Protein AF-A0A9W7XPP0-F1 (afdb_monomer_lite)

Sequence (135 aa):
MHFFDQCVCSYWEVLSAILGAMSVALWMLALLPQVYVNWKRKSTDGLSTPLLMFWLSGDFMNLAGVFILDQQLFQLFLVAKKPKSRNILVRLISTAGTGFTYVKQRPRTAAYRLSMMKFDPRANKHVLFTEHKIK

InterPro domains:
  IPR001705 Large ribosomal subunit protein bL33 [PF00471] (89-133)
  IPR001705 Large ribosomal subunit protein bL33 [TIGR01023] (84-135)
  IPR006603 PQ-loop repeat [PF04193] (15-71)
  IPR006603 PQ-loop repeat [SM00679] (29-60)
  IPR011332 Zinc-binding ribosomal protein [SSF57829] (83-133)
  IPR038584 Large ribosomal subunit protein bL33 superfamily [G3DSA:2.20.28.120] (79-135)

Radius of gyration: 26.24 Å; chains: 1; bounding box: 51×36×70 Å

Structure (mmCIF, N/CA/C/O backbone):
data_AF-A0A9W7XPP0-F1
#
_entry.id   AF-A0A9W7XPP0-F1
#
loop_
_atom_site.group_PDB
_atom_site.id
_atom_site.type_symbol
_atom_site.label_atom_id
_atom_site.label_alt_id
_atom_site.label_comp_id
_atom_site.label_asym_id
_atom_site.label_entity_id
_atom_site.label_seq_id
_atom_site.pdbx_PDB_ins_code
_atom_site.Cartn_x
_atom_site.Cartn_y
_atom_site.Cartn_z
_atom_site.occupancy
_atom_site.B_iso_or_equiv
_atom_site.auth_seq_id
_atom_site.auth_comp_id
_atom_site.auth_asym_id
_atom_site.auth_atom_id
_atom_site.pdbx_PDB_model_num
ATOM 1 N N . MET A 1 1 ? 11.128 -20.622 -1.436 1.00 36.12 1 MET A N 1
ATOM 2 C CA . MET A 1 1 ? 10.330 -21.412 -0.476 1.00 36.12 1 MET A CA 1
ATOM 3 C C . MET A 1 1 ? 8.870 -21.091 -0.764 1.00 36.12 1 MET A C 1
ATOM 5 O O . MET A 1 1 ? 8.497 -19.934 -0.640 1.00 36.12 1 MET A O 1
ATOM 9 N N . HIS A 1 2 ? 8.112 -22.043 -1.313 1.00 31.69 2 HIS A N 1
ATOM 10 C CA . HIS A 1 2 ? 6.709 -21.853 -1.701 1.00 31.69 2 HIS A CA 1
ATOM 11 C C . HIS A 1 2 ? 5.827 -21.934 -0.450 1.00 31.69 2 HIS A C 1
ATOM 13 O O . HIS A 1 2 ? 5.809 -22.967 0.211 1.00 31.69 2 HIS A O 1
ATOM 19 N N . PHE A 1 3 ? 5.101 -20.866 -0.139 1.00 39.78 3 PHE A N 1
ATOM 20 C CA . PHE A 1 3 ? 3.992 -20.883 0.812 1.00 39.78 3 PHE A CA 1
ATOM 21 C C . PHE A 1 3 ? 2.773 -20.319 0.065 1.00 39.78 3 PHE A C 1
ATOM 23 O O . PHE A 1 3 ? 2.800 -19.163 -0.347 1.00 39.78 3 PHE A O 1
ATOM 30 N N . PHE A 1 4 ? 1.753 -21.157 -0.162 1.00 44.97 4 PHE A N 1
ATOM 31 C CA . PHE A 1 4 ? 0.430 -20.803 -0.712 1.00 44.97 4 PHE A CA 1
ATOM 32 C C . PHE A 1 4 ? 0.404 -19.993 -2.026 1.00 44.97 4 PHE A C 1
ATOM 34 O O . PHE A 1 4 ? -0.016 -18.841 -2.025 1.00 44.97 4 PHE A O 1
ATOM 41 N N . ASP A 1 5 ? 0.802 -20.601 -3.153 1.00 48.31 5 ASP A N 1
ATOM 42 C CA . ASP A 1 5 ? 0.476 -20.167 -4.537 1.00 48.31 5 ASP A CA 1
ATOM 43 C C . ASP A 1 5 ? 0.660 -18.674 -4.916 1.00 48.31 5 ASP A C 1
ATOM 45 O O . ASP A 1 5 ? 0.157 -18.207 -5.938 1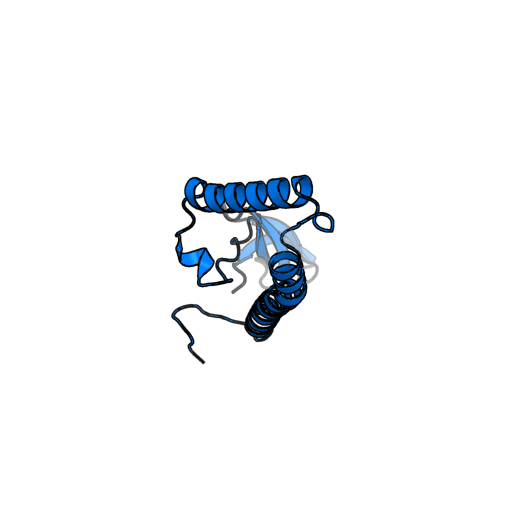.00 48.31 5 ASP A O 1
ATOM 49 N N . GLN A 1 6 ? 1.428 -17.901 -4.146 1.00 48.88 6 GLN A N 1
ATOM 50 C CA . GLN A 1 6 ? 1.785 -16.515 -4.447 1.00 48.88 6 GLN A CA 1
ATOM 51 C C . GLN A 1 6 ? 3.310 -16.367 -4.386 1.00 48.88 6 GLN A C 1
ATOM 53 O O . GLN A 1 6 ? 3.951 -16.814 -3.433 1.00 48.88 6 GLN A O 1
ATOM 58 N N . CYS A 1 7 ? 3.915 -15.713 -5.387 1.00 51.94 7 CYS A N 1
ATOM 59 C CA . CYS A 1 7 ? 5.309 -15.270 -5.280 1.00 51.94 7 CYS A CA 1
ATOM 60 C C . CYS A 1 7 ? 5.378 -14.164 -4.227 1.00 51.94 7 CYS A C 1
ATOM 62 O O . CYS A 1 7 ? 5.126 -13.001 -4.532 1.00 51.94 7 CYS A O 1
ATOM 64 N N . VAL A 1 8 ? 5.718 -14.519 -2.990 1.00 53.19 8 VAL A N 1
ATOM 65 C CA . VAL A 1 8 ? 6.235 -13.542 -2.033 1.00 53.19 8 VAL A CA 1
ATOM 66 C C . VAL A 1 8 ? 7.702 -13.357 -2.378 1.00 53.19 8 VAL A C 1
ATOM 68 O O . VAL A 1 8 ? 8.557 -14.166 -2.018 1.00 53.19 8 VAL A O 1
ATOM 71 N N . CYS A 1 9 ? 7.980 -12.349 -3.197 1.00 57.44 9 CYS A N 1
ATOM 72 C CA . CYS A 1 9 ? 9.276 -12.233 -3.849 1.00 57.44 9 CYS A CA 1
ATOM 73 C C . CYS A 1 9 ? 10.315 -11.486 -2.972 1.00 57.44 9 CYS A C 1
ATOM 75 O O . CYS A 1 9 ? 11.450 -11.304 -3.408 1.00 57.44 9 CYS A O 1
ATOM 77 N N . SER A 1 10 ? 9.968 -11.055 -1.745 1.00 70.31 10 SER A N 1
ATOM 78 C CA . SER A 1 10 ? 10.891 -10.360 -0.831 1.00 70.31 10 SER A CA 1
ATOM 79 C C . SER A 1 10 ? 10.646 -10.677 0.653 1.00 70.31 10 SER A C 1
ATOM 81 O O . SER A 1 10 ? 9.512 -10.642 1.127 1.00 70.31 10 SER A O 1
ATOM 83 N N . TYR A 1 11 ? 11.719 -10.924 1.414 1.00 74.31 11 TYR A N 1
ATOM 84 C CA . TYR A 1 11 ? 11.686 -11.205 2.862 1.00 74.31 11 TYR A CA 1
ATOM 85 C C . TYR A 1 11 ? 10.952 -10.132 3.679 1.00 74.31 11 TYR A C 1
ATOM 87 O O . TYR A 1 11 ? 10.290 -10.439 4.668 1.00 74.31 11 TYR A O 1
ATOM 95 N N . TRP A 1 12 ? 11.022 -8.878 3.235 1.00 74.69 12 TRP A N 1
ATOM 96 C CA . TRP A 1 12 ? 10.344 -7.749 3.868 1.00 74.69 12 TRP A CA 1
ATOM 97 C C . TRP A 1 12 ? 8.821 -7.866 3.829 1.00 74.69 12 TRP A C 1
ATOM 99 O O . TRP A 1 12 ? 8.148 -7.418 4.752 1.00 74.69 12 TRP A O 1
ATOM 109 N N . GLU A 1 13 ? 8.272 -8.491 2.788 1.00 71.69 13 GLU A N 1
ATOM 110 C CA . GLU A 1 13 ? 6.827 -8.684 2.651 1.00 71.69 13 GLU A CA 1
ATOM 111 C C . GLU A 1 13 ? 6.337 -9.726 3.659 1.00 71.69 13 GLU A C 1
ATOM 113 O O . GLU A 1 13 ? 5.389 -9.459 4.394 1.00 71.69 13 GLU A O 1
ATOM 118 N N . VAL A 1 14 ? 7.054 -10.848 3.787 1.00 77.56 14 VAL A N 1
ATOM 119 C CA . VAL A 1 14 ? 6.778 -11.872 4.809 1.00 77.56 14 VAL A CA 1
ATOM 120 C C . VAL A 1 14 ? 6.881 -11.280 6.214 1.00 77.56 14 VAL A C 1
ATOM 122 O O . VAL A 1 14 ? 5.980 -11.457 7.031 1.00 77.56 14 VAL A O 1
ATOM 125 N N . LEU A 1 15 ? 7.955 -10.534 6.487 1.00 83.50 15 LEU A N 1
ATOM 126 C CA . LEU A 1 15 ? 8.185 -9.918 7.791 1.00 83.50 15 LEU A CA 1
ATOM 127 C C . LEU A 1 15 ? 7.083 -8.913 8.144 1.00 83.50 15 LEU A C 1
ATOM 129 O O . LEU A 1 15 ? 6.558 -8.950 9.252 1.00 83.50 15 LEU A O 1
ATOM 133 N N . SER A 1 16 ? 6.694 -8.053 7.198 1.00 81.81 16 SER A N 1
ATOM 134 C CA . SER A 1 16 ? 5.611 -7.086 7.399 1.00 81.81 16 SER A CA 1
ATOM 135 C C . SER A 1 16 ? 4.262 -7.758 7.671 1.00 81.81 16 SER A C 1
ATOM 137 O O . SER A 1 16 ? 3.517 -7.292 8.529 1.00 81.81 16 SER A O 1
ATOM 139 N N . ALA A 1 17 ? 3.973 -8.885 7.010 1.00 79.69 17 ALA A N 1
ATOM 140 C CA . ALA A 1 17 ? 2.749 -9.649 7.228 1.00 79.69 17 ALA A CA 1
ATOM 141 C C . ALA A 1 17 ? 2.720 -10.286 8.625 1.00 79.69 17 ALA A C 1
ATOM 143 O O . ALA A 1 17 ? 1.718 -10.180 9.329 1.00 79.69 17 ALA A O 1
ATOM 144 N N . ILE A 1 18 ? 3.834 -10.891 9.053 1.00 85.94 18 ILE A N 1
ATOM 145 C CA . ILE A 1 18 ? 3.966 -11.492 10.387 1.00 85.94 18 ILE A CA 1
ATOM 146 C C . ILE A 1 18 ? 3.865 -10.414 11.475 1.00 85.94 18 ILE A C 1
ATOM 148 O O . ILE A 1 18 ? 3.090 -10.568 12.416 1.00 85.94 18 ILE A O 1
ATOM 152 N N . LEU A 1 19 ? 4.591 -9.299 11.334 1.00 87.44 19 LEU A N 1
ATOM 153 C CA . LEU A 1 19 ? 4.526 -8.171 12.272 1.00 87.44 19 LEU A CA 1
ATOM 154 C C . LEU A 1 19 ? 3.118 -7.565 12.345 1.00 87.44 19 LEU A C 1
ATOM 156 O O . LEU A 1 19 ? 2.634 -7.284 13.440 1.00 87.44 19 LEU A O 1
ATOM 160 N N . GLY A 1 20 ? 2.441 -7.414 11.204 1.00 85.88 20 GLY A N 1
ATOM 161 C CA . GLY A 1 20 ? 1.058 -6.941 11.145 1.00 85.88 20 GLY A CA 1
ATOM 162 C C . GLY A 1 20 ? 0.085 -7.884 11.857 1.00 85.88 20 GLY A C 1
ATOM 163 O O . GLY A 1 20 ? -0.701 -7.437 12.690 1.00 85.88 20 GLY A O 1
ATOM 164 N N . ALA A 1 21 ? 0.179 -9.192 11.604 1.00 84.75 21 ALA A N 1
ATOM 165 C CA . ALA A 1 21 ? -0.668 -10.193 12.252 1.00 84.75 21 ALA A CA 1
ATOM 166 C C . ALA A 1 21 ? -0.452 -10.240 13.774 1.00 84.75 21 ALA A C 1
ATOM 168 O O . ALA A 1 21 ? -1.415 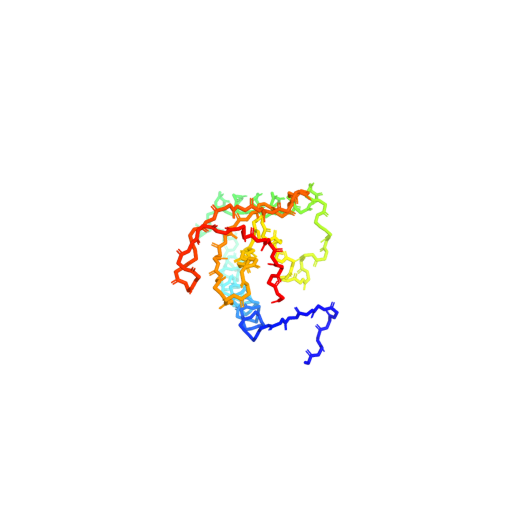-10.268 14.540 1.00 84.75 21 ALA A O 1
ATOM 169 N N . MET A 1 22 ? 0.806 -10.180 14.224 1.00 90.81 22 MET A N 1
ATOM 170 C CA . MET A 1 22 ? 1.129 -10.117 15.651 1.00 90.81 22 MET A CA 1
ATOM 171 C C . MET A 1 22 ? 0.616 -8.829 16.297 1.00 90.81 22 MET A C 1
ATOM 173 O O . MET A 1 22 ? 0.111 -8.874 17.414 1.00 90.81 22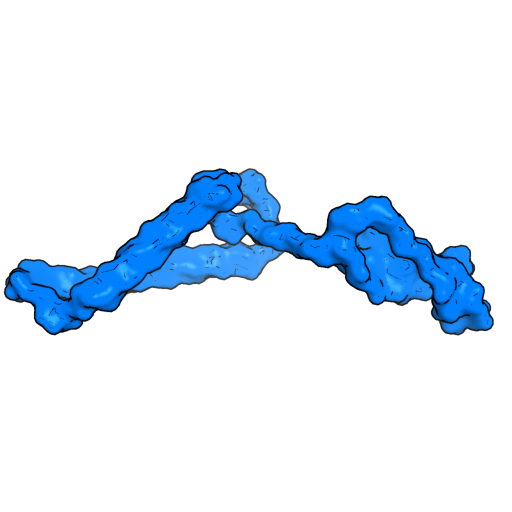 MET A O 1
ATOM 177 N N . SER A 1 23 ? 0.695 -7.692 15.600 1.00 90.56 23 SER A N 1
ATOM 178 C CA . SER A 1 23 ? 0.172 -6.418 16.098 1.00 90.56 23 SER A CA 1
ATOM 179 C C . SER A 1 23 ? -1.337 -6.475 16.338 1.00 90.56 23 SER A C 1
ATOM 181 O O . SER A 1 23 ? -1.783 -6.086 17.415 1.00 90.56 23 SER A O 1
ATOM 183 N N . VAL A 1 24 ? -2.113 -7.018 15.394 1.00 85.88 24 VAL A N 1
ATOM 184 C CA . VAL A 1 24 ? -3.568 -7.187 15.555 1.00 85.88 24 VAL A CA 1
ATOM 185 C C . VAL A 1 24 ? -3.888 -8.159 16.694 1.00 85.88 24 VAL A C 1
ATOM 187 O O . VAL A 1 24 ? -4.756 -7.873 17.516 1.00 85.88 24 VAL A O 1
ATOM 190 N N . ALA A 1 25 ? -3.162 -9.276 16.799 1.00 87.69 25 ALA A N 1
ATOM 191 C CA . ALA A 1 25 ? -3.354 -10.239 17.884 1.00 87.69 25 ALA A CA 1
ATOM 192 C C . ALA A 1 25 ? -3.083 -9.615 19.264 1.00 87.69 25 ALA A C 1
ATOM 194 O O . ALA A 1 25 ? -3.885 -9.764 20.184 1.00 87.69 25 ALA A O 1
ATOM 195 N N . LEU A 1 26 ? -1.988 -8.862 19.398 1.00 91.38 26 LEU A N 1
ATOM 196 C CA . LEU A 1 26 ? -1.663 -8.129 20.622 1.00 91.38 26 LEU A CA 1
ATOM 197 C C . LEU A 1 26 ? -2.708 -7.058 20.940 1.00 91.38 26 LEU A C 1
ATOM 199 O O . LEU A 1 26 ? -3.069 -6.885 22.103 1.00 91.38 26 LEU A O 1
ATOM 203 N N . TRP A 1 27 ? -3.231 -6.377 19.920 1.00 86.94 27 TRP A N 1
ATOM 204 C CA . TRP A 1 27 ? -4.295 -5.394 20.089 1.00 86.94 27 TRP A CA 1
ATOM 205 C C . TRP A 1 27 ? -5.562 -6.041 20.663 1.00 86.94 27 TRP A C 1
ATOM 207 O O . TRP A 1 27 ? -6.095 -5.561 21.657 1.00 86.94 27 TRP A O 1
ATOM 217 N N . MET A 1 28 ? -5.975 -7.202 20.147 1.00 83.31 28 MET A N 1
ATOM 218 C CA . MET A 1 28 ? -7.121 -7.954 20.679 1.00 83.31 28 MET A CA 1
ATOM 219 C C . MET A 1 28 ? -6.921 -8.407 22.132 1.00 83.31 28 MET A C 1
ATOM 221 O O . MET A 1 28 ? -7.855 -8.343 22.931 1.00 83.31 28 MET A O 1
ATOM 225 N N . LEU A 1 29 ? -5.706 -8.819 22.504 1.00 88.44 29 LEU A N 1
ATOM 226 C CA . LEU A 1 29 ? -5.383 -9.166 23.892 1.00 88.44 29 LEU A CA 1
ATOM 227 C C . LEU A 1 29 ? -5.444 -7.945 24.818 1.00 88.44 29 LEU A C 1
ATOM 229 O O . LEU A 1 29 ? -5.910 -8.060 25.951 1.00 88.44 29 LEU A O 1
ATOM 233 N N . ALA A 1 30 ? -5.037 -6.769 24.333 1.00 86.44 30 ALA A N 1
ATOM 234 C CA . ALA A 1 30 ? -5.124 -5.520 25.085 1.00 86.44 30 ALA A CA 1
ATOM 235 C C . ALA A 1 30 ? -6.576 -5.073 25.348 1.00 86.44 30 ALA A C 1
ATOM 237 O O . ALA A 1 30 ? -6.825 -4.367 26.325 1.00 86.44 30 ALA A O 1
ATOM 238 N N . LEU A 1 31 ? -7.551 -5.521 24.544 1.00 84.38 31 LEU A N 1
ATOM 239 C CA . LEU A 1 31 ? -8.976 -5.259 24.785 1.00 84.38 31 LEU A CA 1
ATOM 240 C C . LEU A 1 31 ? -9.575 -6.134 25.905 1.00 84.38 31 LEU A C 1
ATOM 242 O O . LEU A 1 31 ? -10.546 -5.726 26.547 1.00 84.38 31 LEU A O 1
ATOM 246 N N . LEU A 1 32 ? -9.006 -7.312 26.187 1.00 86.50 32 LEU A N 1
ATOM 247 C CA . LEU A 1 32 ? -9.524 -8.249 27.195 1.00 86.50 32 LEU A CA 1
ATOM 248 C C . LEU A 1 32 ? -9.659 -7.674 28.617 1.00 86.50 32 LEU A C 1
ATOM 250 O O . LEU A 1 32 ? -10.721 -7.877 29.212 1.00 86.50 32 LEU A O 1
ATOM 254 N N . PRO A 1 33 ? -8.670 -6.961 29.195 1.00 85.06 33 PRO A N 1
ATOM 255 C CA . PRO A 1 33 ? -8.819 -6.396 30.537 1.00 85.06 33 PRO A CA 1
ATOM 256 C C . PRO A 1 33 ? -9.973 -5.390 30.617 1.00 85.06 33 PRO A C 1
ATOM 258 O O . PRO A 1 33 ? -10.727 -5.402 31.591 1.00 85.06 33 PRO A O 1
ATOM 261 N N . GLN A 1 34 ? -10.170 -4.580 29.572 1.00 83.19 34 GLN A N 1
ATOM 262 C CA . GLN A 1 34 ? -11.265 -3.612 29.509 1.00 83.19 34 GLN A CA 1
ATOM 263 C C . GLN A 1 34 ? -12.627 -4.316 29.462 1.00 83.19 34 GLN A C 1
ATOM 265 O O . GLN A 1 34 ? -13.542 -3.966 30.208 1.00 83.19 34 GLN A O 1
ATOM 270 N N . VAL A 1 35 ? -12.755 -5.359 28.636 1.00 86.12 35 VAL A N 1
ATOM 271 C CA . VAL A 1 35 ? -13.980 -6.168 28.549 1.00 86.12 35 VAL A CA 1
ATOM 272 C C . VAL A 1 35 ? -14.258 -6.885 29.871 1.00 86.12 35 VAL A C 1
ATOM 274 O O . VAL A 1 35 ? -15.396 -6.889 30.338 1.00 86.12 35 VAL A O 1
ATOM 277 N N . TYR A 1 36 ? -13.229 -7.446 30.508 1.00 87.31 36 TYR A N 1
ATOM 278 C CA . TYR A 1 36 ? -13.363 -8.166 31.772 1.00 87.31 36 TYR A CA 1
ATOM 279 C C . TYR A 1 36 ? -13.868 -7.263 32.905 1.00 87.31 36 TYR A C 1
ATOM 281 O O . TYR A 1 36 ? -14.810 -7.624 33.618 1.00 87.31 36 TYR A O 1
ATOM 289 N N . VAL A 1 37 ? -13.287 -6.069 33.052 1.00 87.62 37 VAL A N 1
ATOM 290 C CA . VAL A 1 37 ? -13.710 -5.100 34.074 1.00 87.62 37 VAL A CA 1
ATOM 291 C C . VAL A 1 37 ? -15.132 -4.609 33.804 1.00 87.62 37 VAL A C 1
ATOM 293 O O . VAL A 1 37 ? -15.941 -4.582 34.733 1.00 87.62 37 VAL A O 1
ATOM 296 N N . ASN A 1 38 ? -15.476 -4.305 32.549 1.00 86.38 38 ASN A N 1
ATOM 297 C CA . ASN A 1 38 ? -16.835 -3.905 32.169 1.00 86.38 38 ASN A CA 1
ATOM 298 C C . ASN A 1 38 ? -17.854 -5.025 32.440 1.00 86.38 38 ASN A C 1
ATOM 300 O O . ASN A 1 38 ? -18.946 -4.771 32.950 1.00 86.38 38 ASN A O 1
ATOM 304 N N . TRP A 1 39 ? -17.487 -6.286 32.189 1.00 84.12 39 TRP A N 1
ATOM 305 C CA . TRP A 1 39 ? -18.352 -7.435 32.462 1.00 84.12 39 TRP A CA 1
ATOM 306 C C . TRP A 1 39 ? -18.597 -7.658 33.960 1.00 84.12 39 TRP A C 1
ATOM 308 O O . TRP A 1 39 ? -19.717 -8.006 34.352 1.00 84.12 39 TRP A O 1
ATOM 318 N N . LYS A 1 40 ? -17.579 -7.422 34.800 1.00 88.25 40 LYS A N 1
ATOM 319 C CA . LYS A 1 40 ? -17.695 -7.466 36.267 1.00 88.25 40 LYS A CA 1
ATOM 320 C C . LYS A 1 40 ? -18.495 -6.294 36.831 1.00 88.25 40 LYS A C 1
ATOM 322 O O . LYS A 1 40 ? -19.307 -6.508 37.723 1.00 88.25 40 LYS A O 1
ATOM 327 N N . ARG A 1 41 ? -18.285 -5.079 36.315 1.00 84.12 41 ARG A N 1
ATOM 328 C CA . ARG A 1 41 ? -18.969 -3.859 36.779 1.00 84.12 41 ARG A CA 1
ATOM 329 C C . ARG A 1 41 ? -20.396 -3.717 36.248 1.00 84.12 41 ARG A C 1
ATOM 331 O O . ARG A 1 41 ? -21.123 -2.874 36.756 1.00 84.12 41 ARG A O 1
ATOM 338 N N . LYS A 1 42 ? -20.790 -4.513 35.242 1.00 85.12 42 LYS A N 1
ATOM 339 C CA . LYS A 1 42 ? -22.087 -4.420 34.535 1.00 85.12 42 LYS A CA 1
ATOM 340 C C . LYS A 1 42 ? -22.397 -3.013 34.003 1.00 85.12 42 LYS A C 1
ATOM 342 O O . LYS A 1 42 ? -23.542 -2.719 33.684 1.00 85.12 42 LYS A O 1
ATOM 347 N N . SER A 1 43 ? -21.371 -2.176 33.880 1.00 78.75 43 SER A N 1
ATOM 348 C CA . SER A 1 43 ? -21.450 -0.807 33.393 1.00 78.75 43 SER A CA 1
ATOM 349 C C . SER A 1 43 ? -20.298 -0.545 32.430 1.00 78.75 43 SER A C 1
ATOM 351 O O . SER A 1 43 ? -19.199 -1.082 32.598 1.00 78.75 43 SER A O 1
ATOM 353 N N . THR A 1 44 ? -20.561 0.277 31.418 1.00 78.56 44 THR A N 1
ATOM 354 C CA . THR A 1 44 ? -19.613 0.684 30.375 1.00 78.56 44 THR A CA 1
ATOM 355 C C . THR A 1 44 ? -19.265 2.170 30.470 1.00 78.56 44 THR A C 1
ATOM 357 O O . THR A 1 44 ? -18.915 2.773 29.464 1.00 78.56 44 THR A O 1
ATOM 360 N N . ASP A 1 45 ? -19.325 2.767 31.665 1.00 75.50 45 ASP A N 1
ATOM 361 C CA . ASP A 1 45 ? -19.073 4.208 31.872 1.00 75.50 45 ASP A CA 1
ATOM 362 C C . ASP A 1 45 ? -17.660 4.658 31.449 1.00 75.50 45 ASP A C 1
ATOM 364 O O . ASP A 1 45 ? -17.440 5.820 31.123 1.00 75.50 45 ASP A O 1
ATOM 368 N N . GLY A 1 46 ? -16.690 3.737 31.418 1.00 76.25 46 GLY A N 1
ATOM 369 C CA . GLY A 1 46 ? -15.324 3.997 30.945 1.00 76.25 46 GLY A CA 1
ATOM 370 C C . GLY A 1 46 ? -15.116 3.813 29.437 1.00 76.25 46 GLY A C 1
ATOM 371 O O . GLY A 1 46 ? -13.984 3.923 28.970 1.00 76.25 46 GLY A O 1
ATOM 372 N N . LEU A 1 47 ? -16.160 3.473 28.673 1.00 79.88 47 LEU A N 1
ATOM 373 C CA . LEU A 1 47 ? -16.081 3.202 27.239 1.00 79.88 47 LEU A CA 1
ATOM 374 C C . LEU A 1 47 ? -16.952 4.198 26.466 1.00 79.88 47 LEU A C 1
ATOM 376 O O . LEU A 1 47 ? -18.152 4.302 26.696 1.00 79.88 47 LEU A O 1
ATOM 380 N N . SER A 1 48 ? -16.355 4.904 25.504 1.00 87.06 48 SER A N 1
ATOM 381 C CA . SER A 1 48 ? -17.102 5.817 24.637 1.00 87.06 48 SER A CA 1
ATOM 382 C C . SER A 1 48 ? -17.945 5.031 23.631 1.00 87.06 48 SER A C 1
ATOM 384 O O . SER A 1 48 ? -17.460 4.596 22.586 1.00 87.06 48 SER A O 1
ATOM 386 N N . THR A 1 49 ? -19.231 4.863 23.939 1.00 82.62 49 THR A N 1
ATOM 387 C CA . THR A 1 49 ? -20.227 4.273 23.037 1.00 82.62 49 THR A CA 1
ATOM 388 C C . THR A 1 49 ? -20.262 4.935 21.649 1.00 82.62 49 THR A C 1
ATOM 390 O O . THR A 1 49 ? -20.265 4.194 20.665 1.00 82.62 49 THR A O 1
ATOM 393 N N . PRO A 1 50 ? -20.230 6.280 21.495 1.00 86.75 50 PRO A N 1
ATOM 394 C CA . PRO A 1 50 ? -20.228 6.882 20.159 1.00 86.75 50 PRO A CA 1
ATOM 395 C C . PRO A 1 50 ? -18.937 6.596 19.378 1.00 86.75 50 PRO A C 1
ATOM 397 O O . PRO A 1 50 ? -18.997 6.384 18.168 1.00 86.75 50 PRO A O 1
ATOM 400 N N . LEU A 1 51 ? -17.782 6.519 20.052 1.00 85.75 51 LEU A N 1
ATOM 401 C CA . LEU A 1 51 ? -16.517 6.134 19.413 1.00 85.75 51 LEU A CA 1
ATOM 402 C C . LEU A 1 51 ? -16.580 4.697 18.877 1.00 85.75 51 LEU A C 1
ATOM 404 O O . LEU A 1 51 ? -16.141 4.438 17.759 1.00 85.75 51 LEU A O 1
ATOM 408 N N . LEU A 1 52 ? -17.161 3.780 19.655 1.00 84.62 52 LEU A N 1
ATOM 409 C CA . LEU A 1 52 ? -17.323 2.380 19.269 1.00 84.62 52 LEU A CA 1
ATOM 410 C C . LEU A 1 52 ? -18.290 2.220 18.087 1.00 84.62 52 LEU A C 1
ATOM 412 O O . LEU A 1 52 ? -18.011 1.456 17.169 1.00 84.62 52 LEU A O 1
ATOM 416 N N . MET A 1 53 ? -19.403 2.963 18.078 1.00 87.50 53 MET A N 1
ATOM 417 C CA . MET A 1 53 ? -20.345 2.959 16.952 1.00 87.50 53 MET A CA 1
ATOM 418 C C . MET A 1 53 ? -19.699 3.485 15.668 1.00 87.50 53 MET A C 1
ATOM 420 O O . MET A 1 53 ? -19.878 2.889 14.607 1.00 87.50 53 MET A O 1
ATOM 424 N N . PHE A 1 54 ? -18.919 4.567 15.759 1.00 92.44 54 PHE A N 1
ATOM 425 C CA . PHE A 1 54 ? -18.176 5.094 14.615 1.00 92.44 54 PHE A CA 1
ATOM 426 C C . PHE A 1 54 ? -17.171 4.065 14.077 1.00 92.44 54 PHE A C 1
ATOM 428 O O . PHE A 1 54 ? -17.117 3.835 12.871 1.00 92.44 54 PHE A O 1
ATOM 435 N N . TRP A 1 55 ? -16.443 3.382 14.962 1.00 87.38 55 TRP A N 1
ATOM 436 C CA . TRP A 1 55 ? -15.533 2.297 14.589 1.00 87.38 55 TRP A CA 1
ATOM 437 C C . TRP A 1 55 ? -16.240 1.135 13.888 1.00 87.38 55 TRP A C 1
ATOM 439 O O . TRP A 1 55 ? -15.867 0.792 12.770 1.00 87.38 55 TRP A O 1
ATOM 449 N N . LEU A 1 56 ? -17.317 0.608 14.483 1.00 88.31 56 LEU A N 1
ATOM 450 C CA . LEU A 1 56 ? -18.119 -0.462 13.880 1.00 88.31 56 LEU A CA 1
ATOM 451 C C . LEU A 1 56 ? -18.639 -0.055 12.499 1.00 88.31 56 LEU A C 1
ATOM 453 O O . LEU A 1 56 ? -18.588 -0.844 11.560 1.00 88.31 56 LEU A O 1
ATOM 457 N N . SER A 1 57 ? -19.099 1.191 12.343 1.00 91.62 57 SER A N 1
ATOM 458 C CA . SER A 1 57 ? -19.545 1.704 11.044 1.00 91.62 57 SER A CA 1
ATOM 459 C C . SER A 1 57 ? -18.415 1.744 10.009 1.00 91.62 57 SER A C 1
ATOM 461 O O . SER A 1 57 ? -18.641 1.432 8.840 1.00 91.62 57 SER A O 1
ATOM 463 N N . GLY A 1 58 ? -17.190 2.054 10.443 1.00 88.88 58 GLY A N 1
ATOM 464 C CA . GLY A 1 58 ? -15.989 1.984 9.619 1.00 88.88 58 GLY A CA 1
ATOM 465 C C . GLY A 1 58 ? -15.690 0.559 9.156 1.00 88.88 58 GLY A C 1
ATOM 466 O O . GLY A 1 58 ? -15.426 0.361 7.973 1.00 88.88 58 GLY A O 1
ATOM 467 N N . ASP A 1 59 ? -15.814 -0.436 10.037 1.00 85.38 59 ASP A N 1
ATOM 468 C CA . ASP A 1 59 ? -15.639 -1.852 9.686 1.00 85.38 59 ASP A CA 1
ATOM 469 C C . ASP A 1 59 ? -16.702 -2.337 8.692 1.00 85.38 59 ASP A C 1
ATOM 471 O O . ASP A 1 59 ? -16.385 -3.029 7.721 1.00 85.38 59 ASP A O 1
ATOM 475 N N . PHE A 1 60 ? -17.958 -1.913 8.868 1.00 88.19 60 PHE A N 1
ATOM 476 C CA . PHE A 1 60 ? -19.028 -2.189 7.907 1.00 88.19 60 PHE A CA 1
ATOM 477 C C . PHE A 1 60 ? -18.756 -1.552 6.541 1.00 88.19 60 PHE A C 1
ATOM 479 O O . PHE A 1 60 ? -18.930 -2.206 5.514 1.00 88.19 60 PHE A O 1
ATOM 486 N N . MET A 1 61 ? -18.301 -0.297 6.513 1.00 88.06 61 MET A N 1
ATOM 487 C CA . MET A 1 61 ? -17.940 0.400 5.275 1.00 88.06 61 MET A CA 1
ATOM 488 C C . MET A 1 61 ? -16.731 -0.257 4.594 1.00 88.06 61 MET A C 1
ATOM 490 O O . MET A 1 61 ? -16.704 -0.389 3.371 1.00 88.06 61 MET A O 1
ATOM 494 N N . ASN A 1 62 ? -15.751 -0.707 5.380 1.00 81.19 62 ASN A N 1
ATOM 495 C CA . ASN A 1 62 ? -14.579 -1.432 4.902 1.00 81.19 62 ASN A CA 1
ATOM 496 C C . ASN A 1 62 ? -14.996 -2.757 4.238 1.00 81.19 62 ASN A C 1
ATOM 498 O O . ASN A 1 62 ? -14.597 -3.042 3.109 1.00 81.19 62 ASN A O 1
ATOM 502 N N . LEU A 1 63 ? -15.892 -3.514 4.881 1.00 81.44 63 LEU A N 1
ATOM 503 C CA . LEU A 1 63 ? -16.459 -4.745 4.330 1.00 81.44 63 LEU A CA 1
ATOM 504 C C . LEU A 1 63 ? -17.286 -4.485 3.058 1.00 81.44 63 LEU A C 1
ATOM 506 O O . LEU A 1 63 ? -17.118 -5.184 2.060 1.00 81.44 63 LEU A O 1
ATOM 510 N N . ALA A 1 64 ? -18.145 -3.464 3.057 1.00 84.19 64 ALA A N 1
ATOM 511 C CA . ALA A 1 64 ? -18.921 -3.075 1.879 1.00 84.19 64 ALA A CA 1
ATOM 512 C C . ALA A 1 64 ? -18.017 -2.666 0.705 1.00 84.19 64 ALA A C 1
ATOM 514 O O . ALA A 1 64 ? -18.292 -3.022 -0.440 1.00 84.19 64 ALA A O 1
ATOM 515 N N . GLY A 1 65 ? -16.900 -1.986 0.983 1.00 76.31 65 GLY A N 1
ATOM 516 C CA . GLY A 1 65 ? -15.876 -1.666 -0.008 1.00 76.31 65 GLY A CA 1
ATOM 517 C C . GLY A 1 65 ? -15.319 -2.912 -0.699 1.00 76.31 65 GLY A C 1
ATOM 518 O O . GLY A 1 65 ? -15.204 -2.922 -1.924 1.00 76.31 65 GLY A O 1
ATOM 519 N N . VAL A 1 66 ? -15.051 -3.987 0.052 1.00 72.50 66 VAL A N 1
ATOM 520 C CA . VAL A 1 66 ? -14.602 -5.273 -0.518 1.00 72.50 66 VAL A CA 1
ATOM 521 C C . VAL A 1 66 ? -15.636 -5.838 -1.496 1.00 72.50 66 VAL A C 1
ATOM 523 O O . VAL A 1 66 ? -15.264 -6.252 -2.594 1.00 72.50 66 VAL A O 1
ATOM 526 N N . PHE A 1 67 ? -16.923 -5.798 -1.141 1.00 72.69 67 PHE A N 1
ATOM 527 C CA . PHE A 1 67 ? -18.002 -6.286 -2.004 1.00 72.69 67 PHE A CA 1
ATOM 528 C C . PHE A 1 67 ? -18.201 -5.434 -3.268 1.00 72.69 67 PHE A C 1
ATOM 530 O O . PHE A 1 67 ? -18.387 -5.985 -4.349 1.00 72.69 67 PHE A O 1
ATOM 537 N N . ILE A 1 68 ? -18.137 -4.102 -3.160 1.00 76.44 68 ILE A N 1
ATOM 538 C CA . ILE A 1 68 ? -18.345 -3.180 -4.294 1.00 76.44 68 ILE A CA 1
ATOM 539 C C . ILE A 1 68 ? -17.191 -3.249 -5.303 1.00 76.44 68 ILE A C 1
ATOM 541 O O . ILE A 1 68 ? -17.408 -3.128 -6.507 1.00 76.44 68 ILE A O 1
ATOM 545 N N . LEU A 1 69 ? -15.955 -3.429 -4.830 1.00 65.81 69 LEU A N 1
ATOM 546 C CA . LEU A 1 69 ? -14.758 -3.433 -5.678 1.00 65.81 69 LEU A CA 1
ATOM 547 C C . LEU A 1 69 ? -14.501 -4.779 -6.381 1.00 65.81 69 LEU A C 1
ATOM 549 O O . LEU A 1 69 ? -13.442 -4.920 -7.002 1.00 65.81 69 LEU A O 1
ATOM 553 N N . ASP A 1 70 ? -15.420 -5.752 -6.252 1.00 57.25 70 ASP A N 1
ATOM 554 C CA . ASP A 1 70 ? -15.290 -7.156 -6.693 1.00 57.25 70 ASP A CA 1
ATOM 555 C C . ASP A 1 70 ? -13.869 -7.707 -6.457 1.00 57.25 70 ASP A C 1
ATOM 557 O O . ASP A 1 70 ? -13.289 -8.484 -7.221 1.00 57.25 70 ASP A O 1
ATOM 561 N N . GLN A 1 71 ? -13.239 -7.223 -5.383 1.00 55.50 71 GLN A N 1
ATOM 562 C CA . GLN A 1 71 ? -11.960 -7.715 -4.929 1.00 55.50 71 GLN A CA 1
ATOM 563 C C . GLN A 1 71 ? -12.302 -9.043 -4.286 1.00 55.50 71 GLN A C 1
ATOM 565 O O . GLN A 1 71 ? -12.893 -9.049 -3.210 1.00 55.50 71 GLN A O 1
ATOM 570 N N . GLN A 1 72 ? -11.988 -10.149 -4.972 1.00 52.84 72 GLN A N 1
ATOM 571 C CA . GLN A 1 72 ? -12.218 -11.506 -4.477 1.00 52.84 72 GLN A CA 1
ATOM 572 C C . GLN A 1 72 ? -12.058 -11.556 -2.952 1.00 52.84 72 GLN A C 1
ATOM 574 O O . GLN A 1 72 ? -10.998 -11.179 -2.444 1.00 52.84 72 GLN A O 1
ATOM 579 N N . LEU A 1 73 ? -13.094 -12.055 -2.263 1.00 47.81 73 LEU A N 1
ATOM 580 C CA . LEU A 1 73 ? -13.185 -12.294 -0.809 1.00 47.81 73 LEU A CA 1
ATOM 581 C C . LEU A 1 73 ? -11.888 -12.855 -0.175 1.00 47.81 73 LEU A C 1
ATOM 583 O O . LEU A 1 73 ? -11.657 -12.717 1.021 1.00 47.81 73 LEU A O 1
ATOM 587 N N . PHE A 1 74 ? -11.004 -13.438 -0.989 1.00 51.03 74 PHE A N 1
ATOM 588 C CA . PHE A 1 74 ? -9.656 -13.891 -0.654 1.00 51.03 74 PHE A CA 1
ATOM 589 C C . PHE A 1 74 ? -8.662 -12.801 -0.186 1.00 51.03 74 PHE A C 1
ATOM 591 O O . PHE A 1 74 ? -7.663 -13.157 0.437 1.00 51.03 74 PHE A O 1
ATOM 598 N N . GLN A 1 75 ? -8.898 -11.501 -0.417 1.00 48.06 75 GLN A N 1
ATOM 599 C CA . GLN A 1 75 ? -8.016 -10.4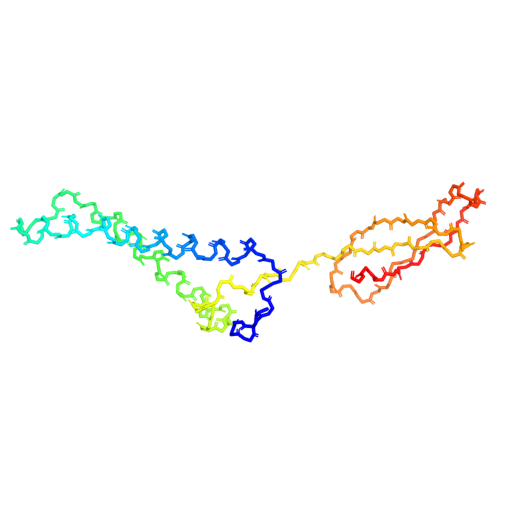30 0.102 1.00 48.06 75 GLN A CA 1
ATOM 600 C C . GLN A 1 75 ? -7.955 -10.404 1.641 1.00 48.06 75 GLN A C 1
ATOM 602 O O . GLN A 1 75 ? -6.991 -9.891 2.204 1.00 48.06 75 GLN A O 1
ATOM 607 N N . LEU A 1 76 ? -8.940 -11.006 2.326 1.00 54.00 76 LEU A N 1
ATOM 608 C CA . LEU A 1 76 ? -8.914 -11.195 3.780 1.00 54.00 76 LEU A CA 1
ATOM 609 C C . LEU A 1 76 ? -7.894 -12.265 4.218 1.00 54.00 76 LEU A C 1
ATOM 611 O O . LEU A 1 76 ? -7.384 -12.208 5.332 1.00 54.00 76 LEU A O 1
ATOM 615 N N . PHE A 1 77 ? -7.562 -13.220 3.343 1.00 50.78 77 PHE A N 1
ATOM 616 C CA . PHE A 1 77 ? -6.614 -14.297 3.646 1.00 50.78 77 PHE A CA 1
ATOM 617 C C . PHE A 1 77 ? -5.172 -13.991 3.224 1.00 50.78 77 PHE A C 1
ATOM 619 O O . PHE A 1 77 ? -4.249 -14.606 3.754 1.00 50.78 77 PHE A O 1
ATOM 626 N N . LEU A 1 78 ? -4.939 -13.063 2.290 1.00 43.94 78 LEU A N 1
ATOM 627 C CA . LEU A 1 78 ? -3.612 -12.833 1.715 1.00 43.94 78 LEU A CA 1
ATOM 628 C C . LEU A 1 78 ? -3.364 -11.353 1.414 1.00 43.94 78 LEU A C 1
ATOM 630 O O . LEU A 1 78 ? -3.721 -10.855 0.354 1.00 43.94 78 LEU A O 1
ATOM 634 N N . VAL A 1 79 ? -2.632 -10.714 2.320 1.00 50.81 79 VAL A N 1
ATOM 635 C CA . VAL A 1 79 ? -1.917 -9.418 2.296 1.00 50.81 79 VAL A CA 1
ATOM 636 C C . VAL A 1 79 ? -1.335 -8.905 0.942 1.00 50.81 79 VAL A C 1
ATOM 638 O O . VAL A 1 79 ? -0.724 -7.842 0.918 1.00 50.81 79 VAL A O 1
ATOM 641 N N . ALA A 1 80 ? -1.465 -9.556 -0.218 1.00 52.34 80 ALA A N 1
ATOM 642 C CA . ALA A 1 80 ? -0.513 -9.367 -1.318 1.00 52.34 80 ALA A CA 1
ATOM 643 C C . ALA A 1 80 ? -1.056 -9.218 -2.750 1.00 52.34 80 ALA A C 1
ATOM 645 O O . ALA A 1 80 ? -0.276 -9.389 -3.686 1.00 52.34 80 ALA A O 1
ATOM 646 N N . LYS A 1 81 ? -2.301 -8.791 -3.008 1.00 48.22 81 LYS A N 1
ATOM 647 C CA . LYS A 1 81 ? -2.583 -8.196 -4.336 1.00 48.22 81 LYS A CA 1
ATOM 648 C C . LYS A 1 81 ? -2.192 -6.716 -4.323 1.00 48.22 81 LYS A C 1
ATOM 650 O O . LYS A 1 81 ? -3.040 -5.829 -4.299 1.00 48.22 81 LYS A O 1
ATOM 655 N N . LYS A 1 82 ? -0.878 -6.438 -4.345 1.00 56.62 82 LYS A N 1
ATOM 656 C CA . LYS A 1 82 ? -0.378 -5.069 -4.560 1.00 56.62 82 LYS A CA 1
ATOM 657 C C . LYS A 1 82 ? -0.997 -4.521 -5.851 1.00 56.62 82 LYS A C 1
ATOM 659 O O . LYS A 1 82 ? -0.901 -5.190 -6.889 1.00 56.62 82 LYS A O 1
ATOM 664 N N . PRO A 1 83 ? -1.603 -3.321 -5.834 1.00 59.62 83 PRO A N 1
ATOM 665 C CA . PRO A 1 83 ? -2.117 -2.724 -7.053 1.00 59.62 83 PRO A CA 1
ATOM 666 C C . PRO A 1 83 ? -0.956 -2.560 -8.035 1.00 59.62 83 PRO A C 1
ATOM 668 O O . PRO A 1 83 ? 0.087 -1.979 -7.731 1.00 59.62 83 PRO A O 1
ATOM 671 N N . LYS A 1 84 ? -1.115 -3.128 -9.229 1.00 66.94 84 LYS A N 1
ATOM 672 C CA . LYS A 1 84 ? -0.111 -3.038 -10.288 1.00 66.94 84 LYS A CA 1
ATOM 673 C C . LYS A 1 84 ? 0.045 -1.560 -10.665 1.00 66.94 84 LYS A C 1
ATOM 675 O O . LYS A 1 84 ? -0.941 -0.923 -11.022 1.00 66.94 84 LYS A O 1
ATOM 680 N N . SER A 1 85 ? 1.266 -1.020 -10.575 1.00 76.12 85 SER A N 1
ATOM 681 C CA . SER A 1 85 ? 1.530 0.409 -10.822 1.00 76.12 85 SER A CA 1
ATOM 682 C C . SER A 1 85 ? 0.908 0.888 -12.140 1.00 76.12 85 SER A C 1
ATOM 684 O O . SER A 1 85 ? 1.102 0.257 -13.189 1.00 76.12 85 SER A O 1
ATOM 686 N N . ARG A 1 86 ? 0.192 2.023 -12.077 1.00 81.56 86 ARG A N 1
ATOM 687 C CA . ARG A 1 86 ? -0.451 2.685 -13.228 1.00 81.56 86 ARG A CA 1
ATOM 688 C C . ARG A 1 86 ? 0.576 3.096 -14.287 1.00 81.56 86 ARG A C 1
ATOM 690 O O . ARG A 1 86 ? 0.273 3.044 -15.478 1.00 81.56 86 ARG A O 1
ATOM 697 N N . ASN A 1 87 ? 1.794 3.428 -13.858 1.00 85.75 87 ASN A N 1
ATOM 698 C CA . ASN A 1 87 ? 2.907 3.806 -14.725 1.00 85.75 87 ASN A CA 1
ATOM 699 C C . ASN A 1 87 ? 4.004 2.734 -14.703 1.00 85.75 87 ASN A C 1
ATOM 701 O O . ASN A 1 87 ? 4.335 2.186 -13.649 1.00 85.75 87 ASN A O 1
ATOM 705 N N . ILE A 1 88 ? 4.586 2.451 -15.867 1.00 87.31 88 ILE A N 1
ATOM 706 C CA . ILE A 1 88 ? 5.757 1.587 -16.025 1.00 87.31 88 ILE A CA 1
ATOM 707 C C . ILE A 1 88 ? 6.971 2.426 -16.417 1.00 87.31 88 ILE A C 1
ATOM 709 O O . ILE A 1 88 ? 6.880 3.305 -17.277 1.00 87.31 88 ILE A O 1
ATOM 713 N N . LEU A 1 89 ? 8.110 2.161 -15.776 1.00 88.19 89 LEU A N 1
ATOM 714 C CA . LEU A 1 89 ? 9.395 2.686 -16.224 1.00 88.19 89 LEU A CA 1
ATOM 715 C C . LEU A 1 89 ? 9.820 1.903 -17.463 1.00 88.19 89 LEU A C 1
ATOM 717 O O . LEU A 1 89 ? 9.814 0.672 -17.474 1.00 88.19 89 LEU A O 1
ATOM 721 N N . VAL A 1 90 ? 10.191 2.634 -18.502 1.00 90.31 90 VAL A N 1
ATOM 722 C CA . VAL A 1 90 ? 10.656 2.090 -19.770 1.00 90.31 90 VAL A CA 1
ATOM 723 C C . VAL A 1 90 ? 12.028 2.660 -20.080 1.00 90.31 90 VAL A C 1
ATOM 725 O O . VAL A 1 90 ? 12.318 3.827 -19.789 1.00 90.31 90 VAL A O 1
ATOM 728 N N . ARG A 1 91 ? 12.898 1.821 -20.642 1.00 91.19 91 ARG A N 1
ATOM 729 C CA . ARG A 1 91 ? 14.237 2.233 -21.049 1.00 91.19 91 ARG A CA 1
ATOM 730 C C . ARG A 1 91 ? 14.201 2.576 -22.530 1.00 91.19 91 ARG A C 1
ATOM 732 O O . ARG A 1 91 ? 13.711 1.802 -23.337 1.00 91.19 91 ARG A O 1
ATOM 739 N N . LEU A 1 92 ? 14.707 3.742 -22.878 1.00 92.44 92 LEU A N 1
ATOM 740 C CA . LEU A 1 92 ? 14.859 4.225 -24.240 1.00 92.44 92 LEU A CA 1
ATOM 741 C C . LEU A 1 92 ? 16.308 3.961 -24.653 1.00 92.44 92 LEU A C 1
ATOM 743 O O . LEU A 1 92 ? 17.214 4.527 -24.042 1.00 92.44 92 LEU A O 1
ATOM 747 N N . ILE A 1 93 ? 16.527 3.087 -25.633 1.00 92.44 93 ILE A N 1
ATOM 748 C CA . ILE A 1 93 ? 17.856 2.687 -26.117 1.00 92.44 93 ILE A CA 1
ATOM 749 C C . ILE A 1 93 ? 18.169 3.433 -27.412 1.00 92.44 93 ILE A C 1
ATOM 751 O O . ILE A 1 93 ? 17.315 3.524 -28.291 1.00 92.44 93 ILE A O 1
ATOM 755 N N . SER A 1 94 ? 19.384 3.975 -27.511 1.00 92.88 94 SER A N 1
ATOM 756 C CA . SER A 1 94 ? 19.888 4.634 -28.719 1.00 92.88 94 SER A CA 1
ATOM 757 C C . SER A 1 94 ? 19.966 3.654 -29.895 1.00 92.88 94 SER A C 1
ATOM 759 O O . SER A 1 94 ? 20.613 2.610 -29.787 1.00 92.88 94 SER A O 1
ATOM 761 N N . THR A 1 95 ? 19.381 4.003 -31.048 1.00 91.31 95 THR A N 1
ATOM 762 C CA . THR A 1 95 ? 19.531 3.211 -32.284 1.00 91.31 95 THR A CA 1
ATOM 763 C C . THR A 1 95 ? 20.944 3.276 -32.870 1.00 91.31 95 THR A C 1
ATOM 765 O O . THR A 1 95 ? 21.245 2.544 -33.806 1.00 91.31 95 THR A O 1
ATOM 768 N N . ALA A 1 96 ? 21.829 4.122 -32.329 1.00 88.75 96 ALA A N 1
ATOM 769 C CA . ALA A 1 96 ? 23.222 4.229 -32.762 1.00 88.75 96 ALA A CA 1
ATOM 770 C C . ALA A 1 96 ? 24.117 3.073 -32.280 1.00 88.75 96 ALA A C 1
ATOM 772 O O . ALA A 1 96 ? 25.288 3.034 -32.642 1.00 88.75 96 ALA A O 1
ATOM 773 N N . GLY A 1 97 ? 23.612 2.169 -31.431 1.00 88.00 97 GLY A N 1
ATOM 774 C CA . GLY A 1 97 ? 24.383 1.025 -30.925 1.00 88.00 97 GLY A CA 1
ATOM 775 C C . GLY A 1 97 ? 25.437 1.372 -29.865 1.00 88.00 97 GLY A C 1
ATOM 776 O O . GLY A 1 97 ? 26.200 0.509 -29.450 1.00 88.00 97 GLY A O 1
ATOM 777 N N . THR A 1 98 ? 25.465 2.611 -29.367 1.00 88.44 98 THR A N 1
ATOM 778 C CA . THR A 1 98 ? 26.432 3.094 -28.357 1.00 88.44 98 THR A CA 1
ATOM 779 C C . THR A 1 98 ? 26.194 2.554 -26.943 1.00 88.44 98 THR A C 1
ATOM 781 O O . THR A 1 98 ? 27.001 2.778 -26.034 1.00 88.44 98 THR A O 1
ATOM 784 N N . GLY A 1 99 ? 25.040 1.919 -26.717 1.00 87.88 99 GLY A N 1
ATOM 785 C CA . GLY A 1 99 ? 24.588 1.473 -25.400 1.00 87.88 99 GLY A CA 1
ATOM 786 C C . GLY A 1 99 ? 24.138 2.603 -24.466 1.00 87.88 99 GLY A C 1
ATOM 787 O O . GLY A 1 99 ? 23.871 2.338 -23.296 1.00 87.88 99 GLY A O 1
ATOM 788 N N . PHE A 1 100 ? 24.046 3.851 -24.939 1.00 90.19 100 PHE A N 1
ATOM 789 C CA . PHE A 1 100 ? 23.511 4.953 -24.143 1.00 90.19 100 PHE A CA 1
ATOM 790 C C . PHE A 1 100 ? 21.981 4.850 -24.017 1.00 90.19 100 PHE A C 1
ATOM 792 O O . PHE A 1 100 ? 21.282 4.581 -25.000 1.00 90.19 100 PHE A O 1
ATOM 799 N N . THR A 1 101 ? 21.445 5.041 -22.804 1.00 92.06 101 THR A N 1
ATOM 800 C CA . THR A 1 101 ? 20.016 4.823 -22.528 1.00 92.06 101 THR A CA 1
ATOM 801 C C . THR A 1 101 ? 19.411 5.875 -21.611 1.00 92.06 101 THR A C 1
ATOM 803 O O . THR A 1 101 ? 20.027 6.261 -20.621 1.00 92.06 101 THR A O 1
ATOM 806 N N . TYR A 1 102 ? 18.160 6.250 -21.875 1.00 90.62 102 TYR A N 1
ATOM 807 C CA . TYR A 1 102 ? 17.352 7.086 -20.986 1.00 90.62 102 TYR A CA 1
ATOM 808 C C . TYR A 1 102 ? 16.265 6.267 -20.290 1.00 90.62 102 TYR A C 1
ATOM 810 O O . TYR A 1 102 ? 15.761 5.296 -20.847 1.00 90.62 102 TYR A O 1
ATOM 818 N N . VAL A 1 103 ? 15.838 6.695 -19.104 1.00 92.50 103 VAL A N 1
ATOM 819 C CA . VAL A 1 103 ? 14.671 6.125 -18.416 1.00 92.50 103 VAL A CA 1
ATOM 820 C C . VAL A 1 103 ? 13.522 7.125 -18.487 1.00 92.50 103 VAL A C 1
ATOM 822 O O . VAL A 1 103 ? 13.710 8.312 -18.225 1.00 92.50 103 VAL A O 1
ATOM 825 N N . LYS A 1 104 ? 12.329 6.663 -18.864 1.00 89.88 104 LYS A N 1
ATOM 826 C CA . LYS A 1 104 ? 11.108 7.479 -18.869 1.00 89.88 104 LYS A CA 1
ATOM 827 C C . LYS A 1 104 ? 9.935 6.657 -18.343 1.00 89.88 104 LYS A C 1
ATOM 829 O O . LY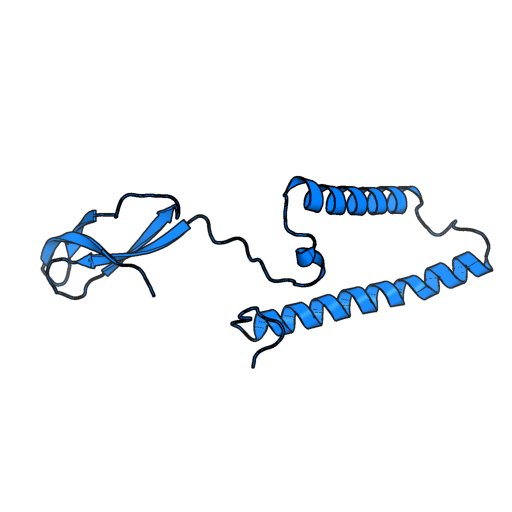S A 1 104 ? 9.942 5.436 -18.442 1.00 89.88 104 LYS A O 1
ATOM 834 N N . GLN A 1 105 ? 8.939 7.313 -17.760 1.00 89.25 105 GLN A N 1
ATOM 835 C CA . GLN A 1 105 ? 7.712 6.654 -17.312 1.00 89.25 105 GLN A CA 1
ATOM 836 C C . GLN A 1 105 ? 6.628 6.773 -18.383 1.00 89.25 105 GLN A C 1
ATOM 838 O O . GLN A 1 105 ? 6.506 7.818 -19.025 1.00 89.25 105 GLN A O 1
ATOM 843 N N . ARG A 1 106 ? 5.828 5.719 -18.559 1.00 86.94 106 ARG A N 1
ATOM 844 C CA . ARG A 1 106 ? 4.621 5.746 -19.394 1.00 86.94 106 ARG A CA 1
ATOM 845 C C . ARG A 1 106 ? 3.445 5.055 -18.698 1.00 86.94 106 ARG A C 1
ATOM 847 O O . ARG A 1 106 ? 3.685 4.142 -17.904 1.00 86.94 106 ARG A O 1
ATOM 854 N N . PRO A 1 107 ? 2.189 5.412 -19.017 1.00 89.81 107 PRO A N 1
ATOM 855 C CA . PRO A 1 107 ? 1.030 4.665 -18.544 1.00 89.81 107 PRO A CA 1
ATOM 856 C C . PRO A 1 107 ? 1.089 3.215 -19.028 1.00 89.81 107 PRO A C 1
ATOM 858 O O . PRO A 1 107 ? 1.439 2.938 -20.176 1.00 89.81 107 PRO A O 1
ATOM 861 N N . ARG A 1 108 ? 0.723 2.269 -18.164 1.00 81.44 108 ARG A N 1
ATOM 862 C CA . ARG A 1 108 ? 0.756 0.837 -18.488 1.00 81.44 108 ARG A CA 1
ATOM 863 C C . ARG A 1 108 ? -0.241 0.456 -19.588 1.00 81.44 108 ARG A C 1
ATOM 865 O O . ARG A 1 108 ? 0.037 -0.462 -20.351 1.00 81.44 108 ARG A O 1
ATOM 872 N N . THR A 1 109 ? -1.350 1.186 -19.683 1.00 84.75 109 THR A N 1
ATOM 873 C CA . THR A 1 109 ? -2.425 1.000 -20.674 1.00 84.75 109 THR A CA 1
ATOM 874 C C . THR A 1 109 ? -2.082 1.581 -22.050 1.00 84.75 109 THR A C 1
ATOM 876 O O . THR A 1 109 ? -2.801 1.342 -23.013 1.00 84.75 109 THR A O 1
ATOM 879 N N . ALA A 1 110 ? -0.992 2.347 -22.174 1.00 84.50 110 ALA A N 1
ATOM 880 C CA . ALA A 1 110 ? -0.599 2.926 -23.452 1.00 84.50 110 ALA A CA 1
ATOM 881 C C . ALA A 1 110 ? -0.260 1.821 -24.471 1.00 84.50 110 ALA A C 1
ATOM 883 O O . ALA A 1 110 ? 0.664 1.032 -24.254 1.00 84.50 110 ALA A O 1
ATOM 884 N N . ALA A 1 111 ? -0.997 1.786 -25.586 1.00 81.19 111 ALA A N 1
ATOM 885 C CA . ALA A 1 111 ? -0.788 0.828 -26.675 1.00 81.19 111 ALA A CA 1
ATOM 886 C C . ALA A 1 111 ? 0.429 1.176 -27.555 1.00 81.19 111 ALA A C 1
ATOM 888 O O . ALA A 1 111 ? 1.032 0.295 -28.164 1.00 81.19 111 ALA A O 1
ATOM 889 N N . TYR A 1 112 ? 0.827 2.452 -27.596 1.00 86.56 112 TYR A N 1
ATOM 890 C CA . TYR A 1 112 ? 1.955 2.919 -28.401 1.00 86.56 112 TYR A CA 1
ATOM 891 C C . TYR A 1 112 ? 3.307 2.626 -27.730 1.00 86.56 112 TYR A C 1
ATOM 893 O O . TYR A 1 112 ? 3.419 2.558 -26.503 1.00 86.56 112 TYR A O 1
ATOM 901 N N . ARG A 1 113 ? 4.358 2.454 -28.539 1.00 84.75 113 ARG A N 1
ATOM 902 C CA . ARG A 1 113 ? 5.753 2.385 -28.069 1.00 84.75 113 ARG A CA 1
ATOM 903 C C . ARG A 1 113 ? 6.366 3.780 -28.110 1.00 84.75 113 ARG A C 1
ATOM 905 O O . ARG A 1 113 ? 6.156 4.508 -29.076 1.00 84.75 113 ARG A O 1
ATOM 912 N N . LEU A 1 114 ? 7.106 4.167 -27.071 1.00 87.75 114 LEU A N 1
ATOM 913 C CA . LEU A 1 114 ? 7.768 5.470 -27.048 1.00 87.75 114 LEU A CA 1
ATOM 914 C C . LEU A 1 114 ? 8.990 5.445 -27.973 1.00 87.75 114 LEU A C 1
ATOM 916 O O . LEU A 1 114 ? 9.914 4.656 -27.775 1.00 87.75 114 LEU A O 1
ATOM 920 N N . SER A 1 115 ? 9.016 6.359 -28.939 1.00 89.12 115 SER A N 1
ATOM 921 C CA . SER A 1 115 ? 10.195 6.662 -29.745 1.00 89.12 115 SER A CA 1
ATOM 922 C C . SER A 1 115 ? 10.415 8.168 -29.786 1.00 89.12 115 SER A C 1
ATOM 924 O O . SER A 1 115 ? 9.491 8.918 -30.093 1.00 89.12 115 SER A O 1
ATOM 926 N N . MET A 1 116 ? 11.612 8.627 -29.428 1.00 90.88 116 MET A N 1
ATOM 927 C CA . MET A 1 116 ? 11.943 10.057 -29.375 1.00 90.88 116 MET A CA 1
ATOM 928 C C . MET A 1 116 ? 13.335 10.284 -29.942 1.00 90.88 116 MET A C 1
ATOM 930 O O . MET A 1 116 ? 14.250 9.524 -29.635 1.00 90.88 116 MET A O 1
ATOM 934 N N . MET A 1 117 ? 13.503 11.342 -30.729 1.00 92.94 117 MET A N 1
ATOM 935 C CA . MET A 1 117 ? 14.821 11.778 -31.175 1.00 92.94 117 MET A CA 1
ATOM 936 C C . MET A 1 117 ? 15.493 12.546 -30.034 1.00 92.94 117 MET A C 1
ATOM 938 O O . MET A 1 117 ? 14.922 13.500 -29.505 1.00 92.94 117 MET A O 1
ATOM 942 N N . LYS A 1 118 ? 16.668 12.096 -29.596 1.00 93.19 118 LYS A N 1
ATOM 943 C CA . LYS A 1 118 ? 17.437 12.719 -28.509 1.00 93.19 118 LYS A CA 1
ATOM 944 C C . LYS A 1 118 ? 18.920 12.716 -28.840 1.00 93.19 118 LYS A C 1
ATOM 946 O O . LYS A 1 118 ? 19.374 11.931 -29.667 1.00 93.19 118 LYS A O 1
ATOM 951 N N . PHE A 1 119 ? 19.670 13.592 -28.185 1.00 93.69 119 PHE A N 1
ATOM 952 C CA . PHE A 1 119 ? 21.120 13.608 -28.297 1.00 93.69 119 PHE A CA 1
ATOM 953 C C . PHE A 1 119 ? 21.732 12.385 -27.610 1.00 93.69 119 PHE A C 1
ATOM 955 O O . PHE A 1 119 ? 21.404 12.082 -26.464 1.00 93.69 119 PHE A O 1
ATOM 962 N N . ASP A 1 120 ? 22.623 11.693 -28.312 1.00 92.50 120 ASP A N 1
ATOM 963 C CA . ASP A 1 120 ? 23.458 10.647 -27.739 1.00 92.50 120 ASP A CA 1
ATOM 964 C C . ASP A 1 120 ? 24.886 11.192 -27.560 1.00 92.50 120 ASP A C 1
ATOM 966 O O . ASP A 1 120 ? 25.565 11.423 -28.563 1.00 92.50 120 ASP A O 1
ATOM 970 N N . PRO A 1 121 ? 25.369 11.387 -26.317 1.00 92.56 121 PRO A N 1
ATOM 971 C CA . PRO A 1 121 ? 26.699 11.935 -26.054 1.00 92.56 121 PRO A CA 1
ATOM 972 C C . PRO A 1 121 ? 27.837 10.996 -26.470 1.00 92.56 121 PRO A C 1
ATOM 974 O O . PRO A 1 121 ? 28.970 11.439 -26.599 1.00 92.56 121 PRO A O 1
ATOM 977 N N . ARG A 1 122 ? 27.568 9.701 -26.692 1.00 89.94 122 ARG A N 1
ATOM 978 C CA . ARG A 1 122 ? 28.585 8.757 -27.183 1.00 89.94 122 ARG A CA 1
ATOM 979 C C . ARG A 1 122 ? 28.710 8.787 -28.702 1.00 89.94 122 ARG A C 1
ATOM 981 O O . ARG A 1 122 ? 29.802 8.608 -29.225 1.00 89.94 122 ARG A O 1
ATOM 988 N N . ALA A 1 123 ? 27.600 9.010 -29.405 1.00 86.88 123 ALA A N 1
ATOM 989 C CA . ALA A 1 123 ? 27.588 9.161 -30.862 1.00 86.88 123 ALA A CA 1
ATOM 990 C C . ALA A 1 123 ? 27.753 10.621 -31.318 1.00 86.88 123 ALA A C 1
ATOM 992 O O . ALA A 1 123 ? 27.849 10.863 -32.520 1.00 86.88 123 ALA A O 1
ATOM 993 N N . ASN A 1 124 ? 27.725 11.578 -30.382 1.00 91.56 124 ASN A N 1
ATOM 994 C CA . ASN A 1 124 ? 27.755 13.024 -30.615 1.00 91.56 124 ASN A CA 1
ATOM 995 C C . ASN A 1 124 ? 26.751 13.516 -31.672 1.00 91.56 124 ASN A C 1
ATOM 997 O O . ASN A 1 124 ? 27.019 14.451 -32.423 1.00 91.56 124 ASN A O 1
ATOM 1001 N N . LYS A 1 125 ? 25.570 12.896 -31.742 1.00 92.00 125 LYS A N 1
ATOM 1002 C CA . LYS A 1 125 ? 24.514 13.276 -32.690 1.00 92.00 125 LYS A CA 1
ATOM 1003 C C . LYS A 1 125 ? 23.127 12.973 -32.136 1.00 92.00 125 LYS A C 1
ATOM 1005 O O . LYS A 1 125 ? 22.970 12.157 -31.226 1.00 92.00 125 LYS A O 1
ATOM 1010 N N . HIS A 1 126 ? 22.111 13.630 -32.692 1.00 92.81 126 HIS A N 1
ATOM 1011 C CA . HIS A 1 126 ? 20.720 13.317 -32.383 1.00 92.81 126 HIS A CA 1
ATOM 1012 C C . HIS A 1 126 ? 20.307 12.038 -33.102 1.00 92.81 126 H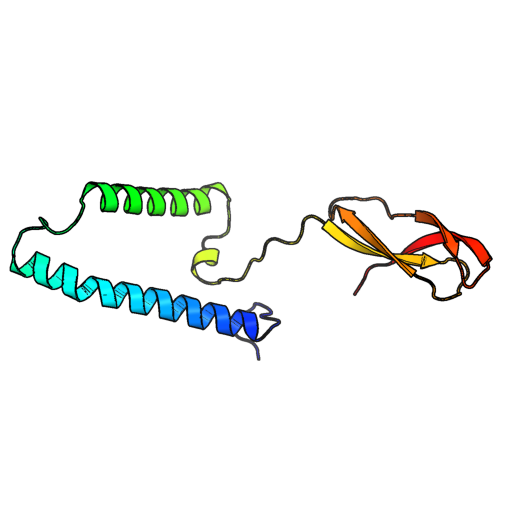IS A C 1
ATOM 1014 O O . HIS A 1 126 ? 20.381 11.947 -34.326 1.00 92.81 126 HIS A O 1
ATOM 1020 N N . VAL A 1 127 ? 19.878 11.048 -32.332 1.00 93.75 127 VAL A N 1
ATOM 1021 C CA . VAL A 1 127 ? 19.464 9.738 -32.832 1.00 93.75 127 VAL A CA 1
ATOM 1022 C C . VAL A 1 127 ? 18.105 9.365 -32.283 1.00 93.75 127 VAL A C 1
ATOM 1024 O O . VAL A 1 127 ? 17.637 9.910 -31.280 1.00 93.75 127 VAL A O 1
ATOM 1027 N N . LEU A 1 128 ? 17.444 8.447 -32.978 1.00 93.62 128 LEU A N 1
ATOM 1028 C CA . LEU A 1 128 ? 16.192 7.888 -32.513 1.00 93.62 128 LEU A CA 1
ATOM 1029 C C . LEU A 1 128 ? 16.471 6.997 -31.300 1.00 93.62 128 LEU A C 1
ATOM 1031 O O . LEU A 1 128 ? 17.391 6.184 -31.302 1.00 93.62 128 LEU A O 1
ATOM 1035 N N . PHE A 1 129 ? 15.668 7.146 -30.257 1.00 94.44 129 PHE A N 1
ATOM 1036 C CA . PHE A 1 129 ? 15.673 6.235 -29.126 1.00 94.44 129 PHE A CA 1
ATOM 1037 C C . PHE A 1 129 ? 14.400 5.409 -29.141 1.00 94.44 129 PHE A C 1
ATOM 1039 O O . PHE A 1 129 ? 13.308 5.976 -29.194 1.00 94.44 129 PHE A O 1
ATOM 1046 N N . THR A 1 130 ? 14.537 4.090 -29.051 1.00 91.44 130 THR A N 1
ATOM 1047 C CA . THR A 1 130 ? 13.421 3.141 -29.061 1.00 91.44 130 THR A CA 1
ATOM 1048 C C . THR A 1 130 ? 13.186 2.549 -27.682 1.00 91.44 130 THR A C 1
ATOM 1050 O O . THR A 1 130 ? 14.116 2.287 -26.920 1.00 91.44 130 THR A O 1
ATOM 1053 N N . GLU A 1 131 ? 11.918 2.341 -27.339 1.00 90.88 131 GLU A N 1
ATOM 1054 C CA . GLU A 1 131 ? 11.532 1.709 -26.085 1.00 90.88 131 GLU A CA 1
ATOM 1055 C C . GLU A 1 131 ? 11.933 0.229 -26.031 1.00 90.88 131 GLU A C 1
ATOM 1057 O O . GLU A 1 131 ? 11.570 -0.571 -26.892 1.00 90.88 131 GLU A O 1
ATOM 1062 N N . HIS A 1 132 ? 12.590 -0.139 -24.937 1.00 86.50 132 HIS A N 1
ATOM 1063 C CA . HIS A 1 132 ? 12.821 -1.504 -24.505 1.00 86.50 132 HIS A CA 1
ATOM 1064 C C . HIS A 1 132 ? 12.262 -1.715 -23.098 1.00 86.50 132 HIS A C 1
ATOM 1066 O O . HIS A 1 132 ? 12.397 -0.882 -22.192 1.00 86.50 132 HIS A O 1
ATOM 1072 N N . LYS A 1 133 ? 11.631 -2.875 -22.919 1.00 77.12 133 LYS A N 1
ATOM 1073 C CA . LYS A 1 133 ? 11.049 -3.285 -21.646 1.00 77.12 133 LYS A CA 1
ATOM 1074 C C . LYS A 1 133 ? 12.168 -3.614 -20.660 1.00 77.12 133 LYS A C 1
ATOM 1076 O O . LYS A 1 133 ? 13.051 -4.411 -20.966 1.00 77.12 133 LYS A O 1
ATOM 1081 N N . ILE A 1 134 ? 12.106 -3.011 -19.479 1.00 75.75 134 ILE A N 1
ATOM 1082 C CA . ILE A 1 134 ? 12.956 -3.389 -18.351 1.00 75.75 134 ILE A CA 1
ATOM 1083 C C . ILE A 1 134 ? 12.433 -4.749 -17.862 1.00 75.75 134 ILE A C 1
ATOM 1085 O O . ILE A 1 134 ? 11.236 -4.863 -17.578 1.00 75.75 134 ILE A O 1
ATOM 1089 N N . LYS A 1 135 ? 13.283 -5.784 -17.909 1.00 61.09 135 LYS A N 1
ATOM 1090 C CA . LYS A 1 135 ? 12.970 -7.117 -17.372 1.00 61.09 135 LYS A CA 1
ATOM 1091 C C . LYS A 1 135 ? 12.972 -7.085 -15.851 1.00 61.09 135 LYS A C 1
ATOM 1093 O O . LYS A 1 135 ? 13.818 -6.348 -15.300 1.00 61.09 135 LYS A O 1
#

Organism: NCBI:txid1052880

Foldseek 3Di:
DDDDPDCPPDPVQVVVVVVVVVVVVVVVVVCVVLVVVCVVVVDNPVPDPVVVVVVVVVVVVVVVVCVVVVVPPCCVVDVDPDPDDQKDWWWWAFPVPQRDIDIDIDGPPDPDWDWDFDADPSVRDTTITTTDHDD

Secondary structure (DSSP, 8-state):
---TTS----HHHHHHHHHHHHHHHHHHHHHHHHHHHHHHHT--TTS-HHHHHHHHHHHHHHHHHHHHTT--GGGGT-TT-PPPPSEEEEEEEETTSS--EEEEEEETT--SPPEEEEEETTTTEEEEEEEEE--

pLDDT: mean 79.31, std 14.97, range [31.69, 94.44]